Protein AF-A0A8H4BJF9-F1 (afdb_monomer)

Organism: Mucor circinelloides f. lusitanicus (NCBI:txid29924)

Sequence (77 aa):
MSSELLVVDPSYLEEQAKEGDMTITMNIHKEICALSKAGGIPLEMDQVLRCSQIAILKVTEIDELIKKVLEDDKESR

Secondary structure (DSSP, 8-state):
-------SS--HHHHHH-S--EEEEE-TTS-EEEEEE-SSS---HHHHHHHHHHHHHHHHHHHHHHHHHHHHHHHT-

Nearest PDB structures (foldseek):
  6h25-assembly1_A  TM=9.595E-01  e=2.281E-04  Homo sapiens
  4oo1-assembly1_A  TM=9.441E-01  e=3.022E-03  Saccharomyces cerevisiae S288C
  5k36-assembly1_A  TM=9.574E-01  e=3.996E-03  Saccharomyces cerevisiae S288C
  4ifd-assembly1_A  TM=9.746E-01  e=5.284E-03  Saccharomyces cerevisiae S288C
  9g8o-assembly1_F  TM=8.977E-01  e=3.255E-01  Homo sapiens

Mean predicted aligned error: 4.77 Å

Radius of gyration: 15.96 Å; Cα contacts (8 Å, |Δi|>4): 45; chains: 1; bounding box: 37×28×49 Å

Solvent-accessible surface area (backbone atoms only — not comparable to full-atom values): 4920 Å² total; per-residue (Å²): 130,85,82,86,81,87,78,80,87,64,51,78,71,52,59,70,68,50,69,53,55,71,50,78,41,66,51,95,86,67,44,80,77,45,75,47,64,82,55,61,63,90,77,56,70,71,56,53,53,51,52,50,59,52,48,47,54,53,50,50,55,48,51,54,49,52,53,49,55,54,49,57,53,58,76,75,106

Foldseek 3Di:
DDDDDDDDPDDPVVVVVDQWDKDWDDDLVLDTPDIDTPDGDDDDPVNVVVVSVVVNVVNNVVVVVVVVVVVVVVVVD

Structure (mmCIF, N/CA/C/O backbone):
data_AF-A0A8H4BJF9-F1
#
_entry.id   AF-A0A8H4BJF9-F1
#
loop_
_atom_site.group_PDB
_atom_site.id
_atom_site.type_symbol
_atom_site.label_atom_id
_atom_site.label_alt_id
_atom_site.label_comp_id
_atom_site.label_asym_id
_atom_site.label_entity_id
_atom_site.label_seq_id
_atom_site.pdbx_PDB_ins_code
_atom_site.Cartn_x
_atom_site.Cartn_y
_atom_site.Cartn_z
_atom_site.occupancy
_atom_site.B_iso_or_equiv
_atom_site.auth_seq_id
_atom_site.auth_comp_id
_atom_site.auth_asym_id
_atom_site.auth_atom_id
_atom_site.pdbx_PDB_model_num
ATOM 1 N N . MET A 1 1 ? 9.064 0.753 -27.521 1.00 39.69 1 MET A N 1
ATOM 2 C CA . MET A 1 1 ? 8.550 1.508 -26.364 1.00 39.69 1 MET 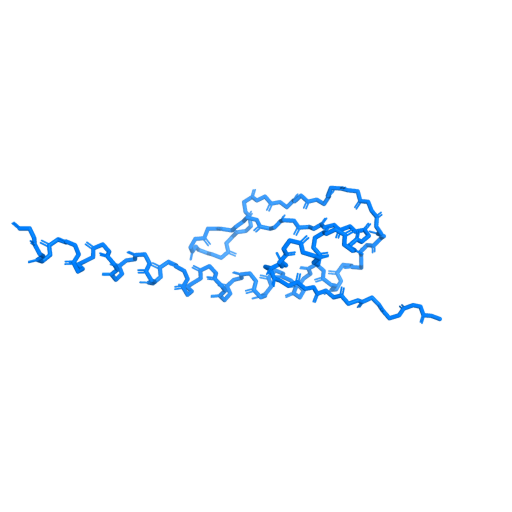A CA 1
ATOM 3 C C . MET A 1 1 ? 7.908 0.489 -25.454 1.00 39.69 1 MET A C 1
ATOM 5 O O . MET A 1 1 ? 6.950 -0.142 -25.882 1.00 39.69 1 MET A O 1
ATOM 9 N N . SER A 1 2 ? 8.520 0.215 -24.307 1.00 50.88 2 SER A N 1
ATOM 10 C CA . SER A 1 2 ? 8.012 -0.780 -23.364 1.00 50.88 2 SER A CA 1
ATOM 11 C C . SER A 1 2 ? 6.732 -0.235 -22.739 1.00 50.88 2 SER A C 1
ATOM 13 O O . SER A 1 2 ? 6.726 0.873 -22.215 1.00 50.88 2 SER A O 1
ATOM 15 N N . SER A 1 3 ? 5.625 -0.961 -22.873 1.00 59.75 3 SER A N 1
ATOM 16 C CA . SER A 1 3 ? 4.384 -0.642 -22.174 1.00 59.75 3 SER A CA 1
ATOM 17 C C . SER A 1 3 ? 4.569 -0.969 -20.694 1.00 59.75 3 SER A C 1
ATOM 19 O O . SER A 1 3 ? 4.581 -2.142 -20.326 1.00 59.75 3 SER A O 1
ATOM 21 N N . GLU A 1 4 ? 4.746 0.051 -19.862 1.00 75.56 4 GLU A N 1
ATOM 22 C CA . GLU A 1 4 ? 4.848 -0.112 -18.413 1.00 75.56 4 GLU A CA 1
ATOM 23 C C . GLU A 1 4 ? 3.456 -0.358 -17.822 1.00 75.56 4 GLU A C 1
ATOM 25 O O . GLU A 1 4 ? 2.546 0.464 -17.956 1.00 75.56 4 GLU A O 1
ATOM 30 N N . LEU A 1 5 ? 3.282 -1.522 -17.196 1.00 88.25 5 LEU A N 1
ATOM 31 C CA . LEU A 1 5 ? 2.049 -1.924 -16.525 1.00 88.25 5 LEU A CA 1
ATOM 32 C C . LEU A 1 5 ? 2.216 -1.729 -15.018 1.00 88.25 5 LEU A C 1
ATOM 34 O O . LEU A 1 5 ? 3.187 -2.196 -14.429 1.00 88.25 5 LEU A O 1
ATOM 38 N N . LEU A 1 6 ? 1.249 -1.053 -14.401 1.00 90.62 6 LEU A N 1
ATOM 39 C CA . LEU A 1 6 ? 1.195 -0.847 -12.957 1.00 90.62 6 LEU A CA 1
ATOM 40 C C . LEU A 1 6 ? 0.110 -1.747 -12.370 1.00 90.62 6 LEU A C 1
ATOM 42 O O . LEU A 1 6 ? -1.037 -1.706 -12.815 1.00 90.62 6 LEU A O 1
ATOM 46 N N . VAL A 1 7 ? 0.483 -2.541 -11.369 1.00 92.69 7 VAL A N 1
ATOM 47 C CA . VAL A 1 7 ? -0.402 -3.481 -10.671 1.00 92.69 7 VAL A CA 1
ATOM 48 C C . VAL A 1 7 ? -0.510 -3.059 -9.207 1.00 92.69 7 VAL A C 1
ATOM 50 O O . VAL A 1 7 ? 0.482 -2.660 -8.597 1.00 92.69 7 VAL A O 1
ATOM 53 N N . VAL A 1 8 ? -1.723 -3.117 -8.657 1.00 93.69 8 VAL A N 1
ATOM 54 C CA . VAL A 1 8 ? -2.010 -2.841 -7.242 1.00 93.69 8 VAL A CA 1
ATOM 55 C C . VAL A 1 8 ? -2.248 -4.170 -6.542 1.00 93.69 8 VAL A C 1
ATOM 57 O O . VAL A 1 8 ? -2.977 -4.994 -7.082 1.00 93.69 8 VAL A O 1
ATOM 60 N N . ASP A 1 9 ? -1.672 -4.332 -5.350 1.00 93.31 9 ASP A N 1
ATOM 61 C CA . ASP A 1 9 ? -1.754 -5.565 -4.553 1.00 93.31 9 ASP A CA 1
ATOM 62 C C . ASP A 1 9 ? -1.279 -6.812 -5.332 1.00 93.31 9 ASP A C 1
ATOM 64 O O . ASP A 1 9 ? -2.052 -7.743 -5.564 1.00 93.31 9 ASP A O 1
ATOM 68 N N . PRO A 1 10 ? -0.022 -6.803 -5.828 1.00 94.50 10 PRO A N 1
ATOM 69 C CA . PRO A 1 10 ? 0.504 -7.915 -6.604 1.00 94.50 10 PRO A CA 1
ATOM 70 C C . PRO A 1 10 ? 0.562 -9.192 -5.762 1.00 94.50 10 PRO A C 1
ATOM 72 O O . PRO A 1 10 ? 0.986 -9.199 -4.608 1.00 94.50 10 PRO A O 1
ATOM 75 N N . SER A 1 11 ? 0.202 -10.308 -6.381 1.00 96.12 11 SER A N 1
ATOM 76 C CA . SER A 1 11 ? 0.432 -11.641 -5.838 1.00 96.12 11 SER A CA 1
ATOM 77 C C . SER A 1 11 ? 1.924 -11.988 -5.813 1.00 96.12 11 SER A C 1
ATOM 79 O O . SER A 1 11 ? 2.746 -11.385 -6.501 1.00 96.12 11 SER A O 1
ATOM 81 N N . TYR A 1 12 ? 2.284 -13.051 -5.091 1.00 96.38 12 TYR A N 1
ATOM 82 C CA . TYR A 1 12 ? 3.676 -13.496 -4.950 1.00 96.38 12 TYR A CA 1
ATOM 83 C C . TYR A 1 12 ? 4.427 -13.708 -6.282 1.00 96.38 12 TYR A C 1
ATOM 85 O O . TYR A 1 12 ? 5.630 -13.464 -6.375 1.00 96.38 12 TYR A O 1
ATOM 93 N N . LEU A 1 13 ? 3.745 -14.191 -7.326 1.00 97.25 13 LEU A N 1
ATOM 94 C CA . LEU A 1 13 ? 4.376 -14.384 -8.637 1.00 97.25 13 LEU A CA 1
ATOM 95 C C . LEU A 1 13 ? 4.560 -13.056 -9.384 1.00 97.25 13 LEU A C 1
ATOM 97 O O . LEU A 1 13 ? 5.578 -12.869 -10.046 1.00 97.25 13 LEU A O 1
ATOM 101 N N . GLU A 1 14 ? 3.614 -12.127 -9.250 1.00 94.56 14 GLU A N 1
ATOM 102 C CA . GLU A 1 14 ? 3.714 -10.783 -9.830 1.00 94.56 14 GLU A CA 1
ATOM 103 C C . GLU A 1 14 ? 4.809 -9.968 -9.134 1.00 94.56 14 GLU A C 1
ATOM 105 O O . GLU A 1 14 ? 5.586 -9.286 -9.798 1.00 94.56 14 GLU A O 1
ATOM 110 N N . GLU A 1 15 ? 4.951 -10.110 -7.814 1.00 93.56 15 GLU A N 1
ATOM 111 C CA . GLU A 1 15 ? 6.044 -9.504 -7.052 1.00 93.56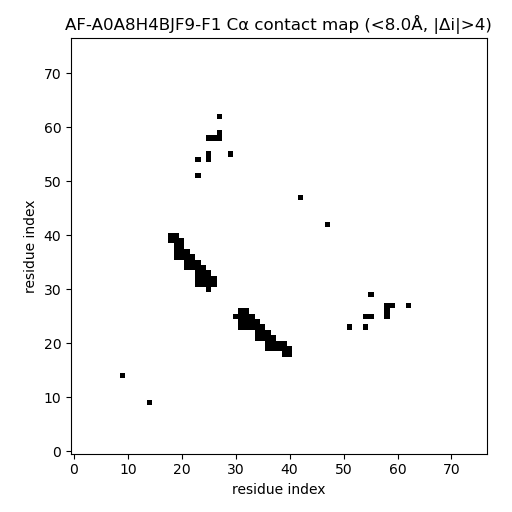 15 GLU A CA 1
ATOM 112 C C . GLU A 1 15 ? 7.425 -9.998 -7.479 1.00 93.56 15 GLU A C 1
ATOM 114 O O . GLU A 1 15 ? 8.374 -9.221 -7.462 1.00 93.56 15 GLU A O 1
ATOM 119 N N . GLN A 1 16 ? 7.558 -11.269 -7.867 1.00 93.94 16 GLN A N 1
ATOM 120 C CA . GLN A 1 16 ? 8.821 -11.807 -8.382 1.00 93.94 16 GLN A CA 1
ATOM 121 C C . GLN A 1 16 ? 9.124 -11.356 -9.814 1.00 93.94 16 GLN A C 1
ATOM 123 O O . GLN A 1 16 ? 10.289 -11.301 -10.200 1.00 93.94 16 GLN A O 1
ATOM 128 N N . ALA A 1 17 ? 8.090 -11.057 -10.602 1.00 92.19 17 ALA A N 1
ATOM 129 C CA . ALA A 1 17 ? 8.231 -10.619 -11.986 1.00 92.19 17 ALA A CA 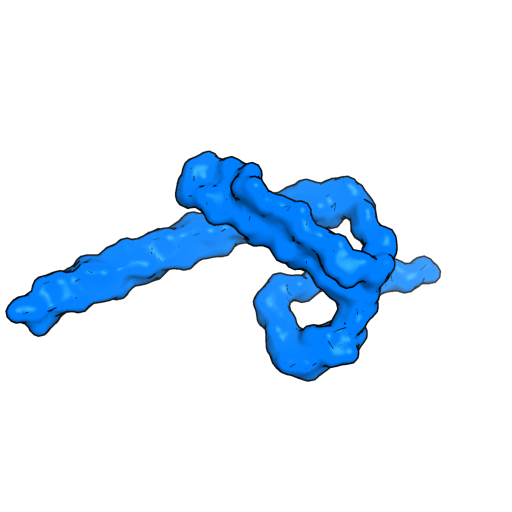1
ATOM 130 C C . ALA A 1 17 ? 8.409 -9.096 -12.132 1.00 92.19 17 ALA A C 1
ATOM 132 O O . ALA A 1 17 ? 8.768 -8.635 -13.215 1.00 92.19 17 ALA A O 1
ATOM 133 N N . LYS A 1 18 ? 8.138 -8.308 -11.082 1.00 91.62 18 LYS A N 1
ATOM 134 C CA . LYS A 1 18 ? 8.203 -6.842 -11.145 1.00 91.62 18 LYS A CA 1
ATOM 135 C C . LYS A 1 18 ? 9.638 -6.337 -11.311 1.00 91.62 18 LYS A C 1
ATOM 137 O O . LYS A 1 18 ? 10.583 -6.870 -10.737 1.00 91.62 18 LYS A O 1
ATOM 142 N N . GLU A 1 19 ? 9.779 -5.225 -12.023 1.00 91.25 19 GLU A N 1
ATOM 143 C CA . GLU A 1 19 ? 11.060 -4.521 -12.193 1.00 91.25 19 GLU A CA 1
ATOM 144 C C . GLU A 1 19 ? 11.245 -3.372 -11.181 1.00 91.25 19 GLU A C 1
ATOM 146 O O . GLU A 1 19 ? 12.308 -2.754 -11.098 1.00 91.25 19 GLU A O 1
ATOM 151 N N . GLY A 1 20 ? 10.205 -3.068 -10.404 1.00 90.94 20 GLY A N 1
ATOM 152 C CA . GLY A 1 20 ? 10.211 -2.058 -9.353 1.00 90.94 20 GLY A CA 1
ATOM 153 C C . GLY A 1 20 ? 8.859 -1.961 -8.654 1.00 90.94 20 GLY A C 1
ATOM 154 O O . GLY A 1 20 ? 7.865 -2.530 -9.105 1.00 90.94 20 GLY A O 1
ATOM 155 N N . ASP A 1 21 ? 8.828 -1.236 -7.544 1.00 91.88 21 ASP A N 1
ATOM 156 C CA . ASP A 1 21 ? 7.625 -0.980 -6.765 1.00 91.88 21 ASP A CA 1
ATOM 157 C C . ASP A 1 21 ? 7.619 0.404 -6.111 1.00 91.88 21 ASP A C 1
ATOM 159 O O . ASP A 1 21 ? 8.634 1.097 -5.972 1.00 91.88 21 ASP A O 1
ATOM 163 N N . MET A 1 22 ? 6.414 0.812 -5.726 1.00 92.81 22 MET A N 1
ATOM 164 C CA . MET A 1 22 ? 6.141 2.052 -5.025 1.00 92.81 22 MET A CA 1
ATOM 165 C C . MET A 1 22 ? 5.053 1.808 -3.983 1.00 92.81 22 MET A C 1
ATOM 167 O O . MET A 1 22 ? 3.998 1.256 -4.291 1.00 92.81 22 MET A O 1
ATOM 171 N N . THR A 1 23 ? 5.291 2.295 -2.772 1.00 94.44 23 THR A N 1
ATOM 172 C CA . THR A 1 23 ? 4.357 2.254 -1.650 1.00 94.44 23 THR A CA 1
ATOM 173 C C . THR A 1 23 ? 3.899 3.668 -1.326 1.00 94.44 23 THR A C 1
ATOM 175 O O . THR A 1 23 ? 4.725 4.556 -1.101 1.00 94.44 23 THR A O 1
ATOM 178 N N . ILE A 1 24 ? 2.582 3.870 -1.272 1.00 94.56 24 ILE A N 1
ATOM 179 C CA . ILE A 1 24 ? 1.952 5.124 -0.848 1.00 94.56 24 ILE A CA 1
ATOM 180 C C . ILE A 1 24 ? 1.196 4.850 0.448 1.00 94.56 24 ILE A C 1
ATOM 182 O O . ILE A 1 24 ? 0.289 4.021 0.482 1.00 94.56 24 ILE A O 1
ATOM 186 N N . THR A 1 25 ? 1.547 5.576 1.502 1.00 94.38 25 THR A N 1
ATOM 187 C CA . THR A 1 25 ? 0.847 5.536 2.786 1.00 94.38 25 THR A CA 1
ATOM 188 C C . THR A 1 25 ? -0.021 6.776 2.902 1.00 94.38 25 THR A C 1
ATOM 190 O O . THR A 1 25 ? 0.488 7.893 2.791 1.00 94.38 25 THR A O 1
ATOM 193 N N . MET A 1 26 ? -1.315 6.597 3.165 1.00 94.69 26 MET A N 1
ATOM 194 C CA . MET A 1 26 ? -2.253 7.705 3.347 1.00 94.69 26 MET A CA 1
ATOM 195 C C . MET A 1 26 ? -3.089 7.529 4.608 1.00 94.69 26 MET A C 1
ATOM 197 O O . MET A 1 26 ? -3.324 6.409 5.059 1.00 94.69 26 MET A O 1
ATOM 201 N N . ASN A 1 27 ? -3.554 8.648 5.154 1.00 90.19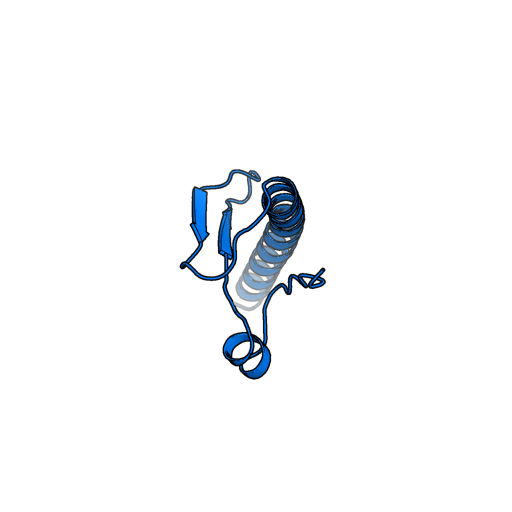 27 ASN A N 1
ATOM 202 C CA . ASN A 1 27 ? -4.533 8.655 6.234 1.00 90.19 27 ASN A CA 1
ATOM 203 C C . ASN A 1 27 ? -5.977 8.740 5.699 1.00 90.19 27 ASN A C 1
ATOM 205 O O . ASN A 1 27 ? -6.218 8.970 4.511 1.00 90.19 27 ASN A O 1
ATOM 209 N N . ILE A 1 28 ? -6.952 8.618 6.605 1.00 90.12 28 ILE A N 1
ATOM 210 C CA . ILE A 1 28 ? -8.390 8.717 6.291 1.00 90.12 28 ILE A CA 1
ATOM 211 C C . ILE A 1 28 ? -8.820 10.104 5.780 1.00 90.12 28 ILE A C 1
ATOM 213 O O . ILE A 1 28 ? -9.877 10.245 5.171 1.00 90.12 28 ILE A O 1
ATOM 217 N N . HIS A 1 29 ? -8.000 11.135 5.998 1.00 91.12 29 HIS A N 1
ATOM 218 C CA . HIS A 1 29 ? -8.232 12.496 5.507 1.00 91.12 29 HIS A CA 1
ATOM 219 C C . HIS A 1 29 ? -7.673 12.717 4.096 1.00 91.12 29 HIS A C 1
ATOM 221 O O . HIS A 1 29 ? -7.692 13.841 3.601 1.00 91.12 29 HIS A O 1
ATOM 227 N N . LYS A 1 30 ? -7.239 11.641 3.419 1.00 88.62 30 LYS A N 1
ATOM 228 C CA . LYS A 1 30 ? -6.704 11.649 2.048 1.00 88.62 30 LYS A CA 1
ATOM 229 C C . LYS A 1 30 ? -5.363 12.374 1.923 1.00 88.62 30 LYS A C 1
ATOM 231 O O . LYS A 1 30 ? -4.990 12.808 0.835 1.00 88.62 30 LYS A O 1
ATOM 236 N N . GLU A 1 31 ? -4.622 12.475 3.019 1.00 92.69 31 GLU A N 1
ATOM 237 C CA . GLU A 1 31 ? -3.289 13.068 3.046 1.00 92.69 31 GLU A CA 1
ATOM 238 C C . GLU A 1 31 ? -2.240 11.964 2.907 1.00 92.69 31 GLU A C 1
ATOM 240 O O . GLU A 1 31 ? -2.336 10.911 3.543 1.00 92.69 31 GLU A O 1
ATOM 245 N N . ILE A 1 32 ? -1.226 12.203 2.074 1.00 92.38 32 ILE A N 1
ATOM 246 C CA . ILE A 1 32 ? -0.092 11.287 1.925 1.00 92.38 32 ILE A CA 1
ATOM 247 C C . ILE A 1 32 ? 0.830 11.473 3.130 1.00 92.38 32 ILE A C 1
ATOM 249 O O . ILE A 1 32 ? 1.399 12.544 3.326 1.00 92.38 32 ILE A O 1
ATOM 253 N N . CYS A 1 33 ? 0.996 10.419 3.924 1.00 91.44 33 CYS A N 1
ATOM 254 C CA . CY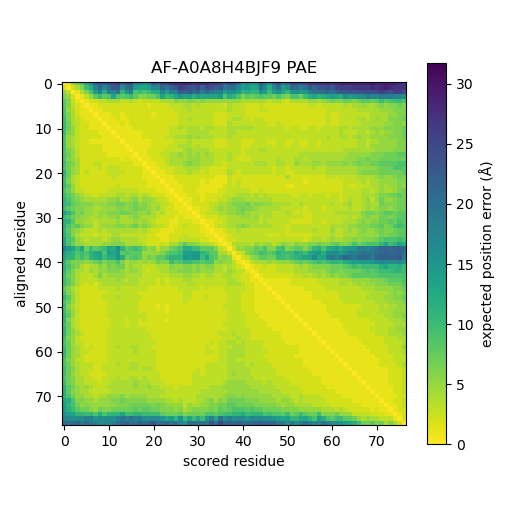S A 1 33 ? 1.910 10.405 5.064 1.00 91.44 33 CYS A CA 1
ATOM 255 C C . CYS A 1 33 ? 3.334 10.033 4.640 1.00 91.44 33 CYS A C 1
ATOM 257 O O . CYS A 1 33 ? 4.300 10.568 5.178 1.00 91.44 33 CYS A O 1
ATOM 259 N N . ALA A 1 34 ? 3.466 9.105 3.689 1.00 93.12 34 ALA A N 1
ATOM 260 C CA . ALA A 1 34 ? 4.751 8.668 3.159 1.00 93.12 34 ALA A CA 1
ATOM 261 C C . ALA A 1 34 ? 4.602 8.154 1.726 1.00 93.12 34 ALA A C 1
ATOM 263 O O . ALA A 1 34 ? 3.582 7.566 1.365 1.00 93.12 34 ALA A O 1
ATOM 264 N N . LEU A 1 35 ? 5.652 8.337 0.931 1.00 92.31 35 LEU A N 1
ATOM 265 C CA . LEU A 1 35 ? 5.802 7.717 -0.377 1.00 92.31 35 LEU A CA 1
ATOM 266 C C . LEU A 1 35 ? 7.208 7.134 -0.459 1.00 92.31 35 LEU A C 1
ATOM 268 O O . LEU A 1 35 ? 8.190 7.844 -0.245 1.00 92.31 35 LEU A O 1
ATOM 272 N N . SER A 1 36 ? 7.297 5.843 -0.754 1.00 92.38 36 SER A N 1
ATOM 273 C CA . SER A 1 36 ? 8.560 5.130 -0.922 1.00 92.38 36 SER A CA 1
ATOM 274 C C . SER A 1 36 ? 8.583 4.454 -2.281 1.00 92.38 36 SER A C 1
ATOM 276 O O . SER A 1 36 ? 7.634 3.768 -2.644 1.00 92.38 36 SER A O 1
ATOM 278 N N . LYS A 1 37 ? 9.669 4.628 -3.028 1.00 88.06 37 LYS A N 1
ATOM 279 C CA . LYS A 1 37 ? 9.936 3.908 -4.275 1.00 88.06 37 LYS A CA 1
ATOM 280 C C . LYS A 1 37 ? 11.250 3.162 -4.090 1.00 88.06 37 LYS A C 1
ATOM 282 O O . LYS A 1 37 ? 12.303 3.799 -4.024 1.00 88.06 37 LYS A O 1
ATOM 287 N N . ALA A 1 38 ? 11.206 1.837 -3.979 1.00 75.25 38 ALA A N 1
ATOM 288 C CA . ALA A 1 38 ? 12.362 1.033 -3.575 1.00 75.25 38 ALA A CA 1
ATOM 289 C C . ALA A 1 38 ? 13.303 0.702 -4.753 1.00 75.25 38 ALA A C 1
ATOM 291 O O . ALA A 1 38 ? 13.696 -0.441 -4.966 1.00 75.25 38 ALA A O 1
ATOM 292 N N . GLY A 1 39 ? 13.707 1.719 -5.522 1.00 73.38 39 GLY A N 1
ATOM 293 C CA . GLY A 1 39 ? 14.558 1.542 -6.704 1.00 73.38 39 GLY A CA 1
ATOM 294 C C . GLY A 1 39 ? 13.785 1.046 -7.932 1.00 73.38 39 GLY A C 1
ATOM 295 O O . GLY A 1 39 ? 12.613 1.387 -8.101 1.00 73.38 39 GLY A O 1
ATOM 296 N N . GLY A 1 40 ? 14.457 0.331 -8.838 1.00 82.50 40 GLY A N 1
ATOM 297 C CA . GLY A 1 40 ? 13.858 -0.208 -10.068 1.00 82.50 40 GLY A CA 1
ATOM 298 C C . GLY A 1 40 ? 13.695 0.808 -11.207 1.00 82.50 40 GLY A C 1
ATOM 299 O O . GLY A 1 40 ? 14.480 1.751 -11.330 1.00 82.50 40 GLY A O 1
ATOM 300 N N . ILE A 1 41 ? 12.661 0.619 -12.029 1.00 84.00 41 ILE A N 1
ATOM 301 C CA . ILE A 1 41 ? 12.365 1.434 -13.223 1.00 84.00 41 ILE A CA 1
ATOM 302 C C . ILE A 1 41 ? 12.023 2.901 -12.899 1.00 84.00 41 ILE A C 1
ATOM 304 O O . ILE A 1 41 ? 11.474 3.173 -11.827 1.00 84.00 41 ILE A O 1
ATOM 308 N N . PRO A 1 42 ? 12.335 3.873 -13.777 1.00 85.88 42 PRO A N 1
ATOM 309 C CA . PRO A 1 42 ? 11.820 5.238 -13.660 1.00 85.88 42 PRO A CA 1
ATOM 310 C C . PRO A 1 42 ? 10.285 5.254 -13.614 1.00 85.88 42 PRO A C 1
ATOM 312 O O . PRO A 1 42 ? 9.645 4.419 -14.238 1.00 85.88 42 PRO A O 1
ATOM 315 N N . LEU A 1 43 ? 9.703 6.188 -12.858 1.00 86.25 43 LEU A N 1
ATOM 316 C CA . LEU A 1 43 ? 8.256 6.417 -12.819 1.00 86.25 43 LEU A CA 1
ATOM 317 C C . LEU A 1 43 ? 7.989 7.868 -13.203 1.00 86.25 43 LEU A C 1
ATOM 319 O O . LEU A 1 43 ? 8.614 8.779 -12.655 1.00 86.25 43 LEU A O 1
ATOM 323 N N . GLU A 1 44 ? 7.040 8.073 -14.106 1.00 89.75 44 GLU A N 1
ATOM 324 C CA . GLU A 1 44 ? 6.575 9.399 -14.492 1.00 89.75 44 GLU A CA 1
ATOM 325 C C . GLU A 1 44 ? 5.691 10.000 -13.392 1.00 89.75 44 GLU A C 1
ATOM 327 O O . GLU A 1 44 ? 4.910 9.306 -12.732 1.00 89.75 44 GLU A O 1
ATOM 332 N N . MET A 1 45 ? 5.750 11.321 -13.216 1.00 89.88 45 MET A N 1
ATOM 333 C CA . MET A 1 45 ? 4.950 12.007 -12.189 1.00 89.88 45 MET A CA 1
ATOM 334 C C . MET A 1 45 ? 3.441 11.779 -12.371 1.00 89.88 45 MET A C 1
ATOM 336 O O . MET A 1 45 ? 2.715 11.615 -11.390 1.00 89.88 45 MET A O 1
ATOM 340 N N . ASP A 1 46 ? 2.974 11.679 -13.616 1.00 91.31 46 ASP A N 1
ATOM 341 C CA . ASP A 1 46 ? 1.571 11.392 -13.933 1.00 91.31 46 ASP A CA 1
ATOM 342 C C . ASP A 1 46 ? 1.131 9.995 -13.466 1.00 91.31 46 ASP A C 1
ATOM 344 O O . ASP A 1 46 ? -0.028 9.798 -13.089 1.00 91.31 46 ASP A O 1
ATOM 348 N N . GLN A 1 47 ? 2.041 9.013 -13.459 1.00 90.50 47 GLN A N 1
ATOM 349 C CA . GLN A 1 47 ? 1.771 7.682 -12.909 1.00 90.50 47 GLN A CA 1
ATOM 350 C C . GLN A 1 47 ? 1.647 7.753 -11.383 1.00 90.50 47 GLN A C 1
ATOM 352 O O . GLN A 1 47 ? 0.708 7.194 -10.820 1.00 90.50 47 GLN A O 1
ATOM 357 N N . VAL A 1 48 ? 2.528 8.506 -10.715 1.00 91.38 48 VAL A N 1
ATOM 358 C CA . VAL A 1 48 ? 2.485 8.702 -9.254 1.00 91.38 48 VAL A CA 1
ATOM 359 C C . VAL A 1 48 ? 1.176 9.365 -8.817 1.00 91.38 48 VAL A C 1
ATOM 361 O O . VAL A 1 48 ? 0.527 8.906 -7.872 1.00 91.38 48 VAL A O 1
ATOM 364 N N . LEU A 1 49 ? 0.744 10.411 -9.527 1.00 92.38 49 LEU A N 1
ATOM 365 C CA . LEU A 1 49 ? -0.519 11.100 -9.251 1.00 92.38 49 LEU A CA 1
ATOM 366 C C . LEU A 1 49 ? -1.724 10.174 -9.442 1.00 92.38 49 LEU A C 1
ATOM 368 O O . LEU A 1 49 ? -2.616 10.136 -8.593 1.00 92.38 49 LEU A O 1
ATOM 372 N N . ARG A 1 50 ? -1.728 9.377 -10.515 1.00 93.31 50 ARG A N 1
ATOM 373 C CA . ARG A 1 50 ? -2.784 8.390 -10.776 1.00 93.31 50 ARG A CA 1
ATOM 374 C C . ARG A 1 50 ? -2.847 7.322 -9.683 1.00 93.31 50 ARG A C 1
ATOM 376 O O . ARG A 1 50 ? -3.929 7.037 -9.177 1.00 93.31 50 ARG A O 1
ATOM 383 N N . CYS A 1 51 ? -1.703 6.774 -9.272 1.00 93.62 51 CYS A N 1
ATOM 384 C CA . CYS A 1 51 ? -1.632 5.809 -8.172 1.00 93.62 51 CYS A CA 1
ATOM 385 C C . CYS A 1 51 ? -2.107 6.417 -6.847 1.00 93.62 51 CYS A C 1
ATOM 387 O O . CYS A 1 51 ? -2.804 5.752 -6.087 1.00 93.62 51 CYS A O 1
ATOM 389 N N . SER A 1 52 ? -1.805 7.694 -6.598 1.00 94.06 52 SER A N 1
ATOM 390 C CA . SER A 1 52 ? -2.283 8.409 -5.407 1.00 94.06 52 SER A CA 1
ATOM 391 C C . SER A 1 52 ? -3.812 8.535 -5.393 1.00 94.06 52 SER A C 1
ATOM 393 O O . SER A 1 52 ? -4.443 8.307 -4.366 1.00 94.06 52 SER A O 1
ATOM 395 N N . GLN A 1 53 ? -4.436 8.831 -6.539 1.00 94.38 53 GLN A N 1
ATOM 396 C CA . GLN A 1 53 ? -5.901 8.873 -6.660 1.00 94.38 53 GLN A CA 1
ATOM 397 C C . GLN A 1 53 ? -6.544 7.504 -6.402 1.00 94.38 53 GLN A C 1
ATOM 399 O O . GLN A 1 53 ? -7.581 7.425 -5.745 1.00 94.38 53 GLN A O 1
ATOM 404 N N . ILE A 1 54 ? -5.918 6.425 -6.879 1.00 94.75 54 ILE A N 1
ATOM 405 C CA . ILE A 1 54 ? -6.374 5.053 -6.615 1.00 94.75 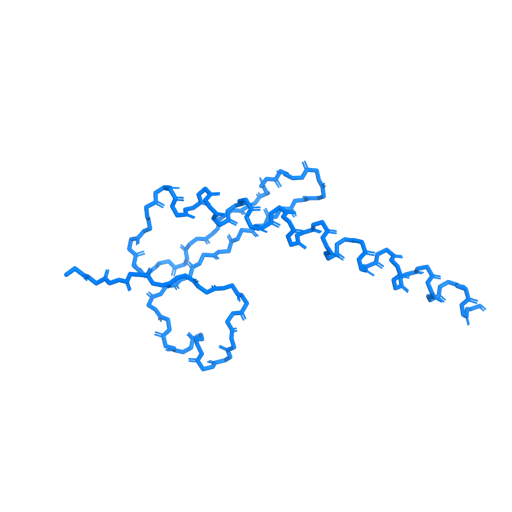54 ILE A CA 1
ATOM 406 C C . ILE A 1 54 ? -6.233 4.718 -5.122 1.00 94.75 54 ILE A C 1
ATOM 408 O O . ILE A 1 54 ? -7.163 4.173 -4.527 1.00 94.75 54 ILE A O 1
ATOM 412 N N . ALA A 1 55 ? -5.112 5.091 -4.500 1.00 95.31 55 ALA A N 1
ATOM 413 C CA . ALA A 1 55 ? -4.863 4.861 -3.079 1.00 95.31 55 ALA A CA 1
ATOM 414 C C . ALA A 1 55 ? -5.909 5.551 -2.184 1.00 95.31 55 ALA A C 1
ATOM 416 O O . ALA A 1 55 ? -6.374 4.942 -1.225 1.00 95.31 55 ALA A O 1
ATOM 417 N N . ILE A 1 56 ? -6.358 6.764 -2.536 1.00 94.69 56 ILE A N 1
ATOM 418 C CA . ILE A 1 56 ? -7.441 7.470 -1.823 1.00 94.69 56 ILE A CA 1
ATOM 419 C C . ILE A 1 56 ? -8.723 6.630 -1.761 1.00 94.69 56 ILE A C 1
ATOM 421 O O . ILE A 1 56 ? -9.349 6.529 -0.701 1.00 94.69 56 ILE A O 1
ATOM 425 N N . LEU A 1 57 ? -9.125 6.042 -2.892 1.00 94.62 57 LEU A N 1
ATOM 426 C CA . LEU A 1 57 ? -10.326 5.207 -2.957 1.00 94.62 57 LEU A CA 1
ATOM 427 C C . LEU A 1 57 ? -10.155 3.960 -2.086 1.00 94.62 57 LEU A C 1
ATOM 429 O O . LEU A 1 57 ? -11.013 3.665 -1.258 1.00 94.62 57 LEU A O 1
ATOM 433 N N . LYS A 1 58 ? -9.003 3.290 -2.199 1.00 95.12 58 LYS A N 1
ATOM 434 C CA . LYS A 1 58 ? -8.716 2.061 -1.448 1.00 95.12 58 LYS A CA 1
ATOM 435 C C . LYS A 1 58 ? -8.648 2.278 0.059 1.00 95.12 58 LYS A C 1
ATOM 437 O O . LYS A 1 58 ? -9.185 1.474 0.808 1.00 95.12 58 LYS A O 1
ATOM 442 N N . VAL A 1 59 ? -8.050 3.377 0.510 1.00 94.25 59 VAL A N 1
ATOM 443 C 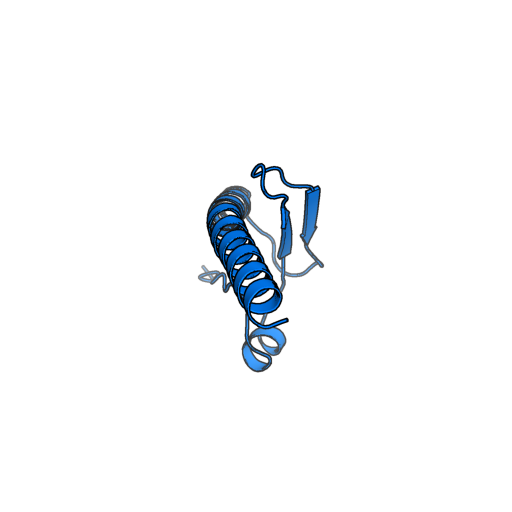CA . VAL A 1 59 ? -7.983 3.719 1.939 1.00 94.25 59 VAL A CA 1
ATOM 444 C C . VAL A 1 59 ? -9.374 3.970 2.513 1.00 94.25 59 VAL A C 1
ATOM 446 O O . VAL A 1 59 ? -9.647 3.544 3.630 1.00 94.25 59 VAL A O 1
ATOM 449 N N . THR A 1 60 ? -10.265 4.598 1.741 1.00 93.62 60 THR A N 1
ATOM 450 C CA . THR A 1 60 ? -11.658 4.820 2.160 1.00 93.62 60 THR A CA 1
ATOM 451 C C . THR A 1 60 ? -12.407 3.490 2.299 1.00 93.62 60 THR A C 1
ATOM 453 O O . THR A 1 60 ? -13.001 3.234 3.341 1.00 93.62 60 THR A O 1
ATOM 456 N N . GLU A 1 61 ? -12.310 2.611 1.293 1.00 95.12 61 GLU A N 1
ATOM 457 C CA . GLU A 1 61 ? -12.932 1.275 1.316 1.00 95.12 61 GLU A CA 1
ATOM 458 C C . GLU A 1 61 ? -12.440 0.428 2.505 1.00 95.12 61 GLU A C 1
ATOM 460 O O . GLU A 1 61 ? -13.230 -0.224 3.189 1.00 95.12 61 GLU A O 1
ATOM 465 N N . ILE A 1 62 ? -11.129 0.444 2.770 1.00 95.62 62 ILE A N 1
ATOM 466 C CA . ILE A 1 62 ? -10.516 -0.322 3.862 1.00 95.62 62 ILE A CA 1
ATOM 467 C C . ILE A 1 62 ? -10.920 0.243 5.231 1.00 95.62 62 ILE A C 1
ATOM 469 O O . ILE A 1 62 ? -11.222 -0.532 6.135 1.00 95.62 62 ILE A O 1
ATOM 473 N N . ASP A 1 63 ? -10.958 1.568 5.399 1.00 95.62 63 ASP A N 1
ATOM 474 C CA . ASP A 1 63 ? -11.393 2.205 6.650 1.00 95.62 63 ASP A CA 1
ATOM 475 C C . ASP A 1 63 ? -12.857 1.871 6.982 1.00 95.62 63 ASP A C 1
ATOM 477 O O . ASP A 1 63 ? -13.172 1.506 8.117 1.00 95.62 63 ASP A O 1
ATOM 481 N N . GLU A 1 64 ? -13.748 1.919 5.987 1.00 96.50 64 GLU A N 1
ATOM 482 C CA . GLU A 1 64 ? -15.149 1.510 6.142 1.00 96.50 64 GLU A CA 1
ATOM 483 C C . GLU A 1 64 ? -15.274 0.031 6.530 1.00 96.50 64 GLU A C 1
ATOM 485 O O . GLU A 1 64 ? -16.038 -0.308 7.439 1.00 96.50 64 GLU A O 1
ATOM 490 N N . LEU A 1 65 ? -14.490 -0.847 5.893 1.00 97.62 65 LEU A N 1
ATOM 491 C CA . LEU A 1 65 ? -14.461 -2.272 6.220 1.00 97.62 65 LEU A CA 1
ATOM 492 C C . LEU A 1 65 ? -13.995 -2.513 7.661 1.00 97.62 65 LEU A C 1
ATOM 494 O O . LEU A 1 65 ? -14.636 -3.270 8.388 1.00 97.62 65 LEU A O 1
ATOM 498 N N . ILE A 1 66 ? -12.914 -1.853 8.088 1.00 97.06 66 ILE A N 1
ATOM 499 C CA . ILE A 1 66 ? -12.397 -1.962 9.459 1.00 97.06 66 ILE A CA 1
ATOM 500 C C . ILE A 1 66 ? -13.463 -1.512 10.461 1.00 97.06 66 ILE A C 1
ATOM 502 O O . ILE A 1 66 ? -13.739 -2.229 11.420 1.00 97.06 66 ILE A O 1
ATOM 506 N N . LYS A 1 67 ? -14.099 -0.356 10.231 1.00 96.88 67 LYS A N 1
ATOM 507 C CA . LYS A 1 67 ? -15.165 0.160 11.105 1.00 96.88 67 LYS A CA 1
ATOM 508 C C . LYS A 1 67 ? -16.335 -0.808 11.216 1.00 96.88 67 LYS A C 1
ATOM 510 O O . LYS A 1 67 ? -16.812 -1.036 12.322 1.00 96.88 67 LYS A O 1
ATOM 515 N N . LYS A 1 68 ? -16.763 -1.390 10.093 1.00 97.62 68 LYS A N 1
ATOM 516 C CA . LYS A 1 68 ? -17.849 -2.371 10.068 1.00 97.62 68 LYS A CA 1
ATOM 517 C C . LYS A 1 68 ? -17.504 -3.612 10.890 1.00 97.62 68 LYS A C 1
ATOM 519 O O . LYS A 1 68 ? -18.263 -3.976 11.776 1.00 97.62 68 LYS A O 1
ATOM 524 N N . VAL A 1 69 ? -16.341 -4.217 10.641 1.00 97.88 69 VAL A N 1
ATOM 525 C CA . VAL A 1 69 ? -15.907 -5.428 11.360 1.00 97.88 69 VAL A CA 1
ATOM 526 C C . VAL A 1 69 ? -15.767 -5.167 12.863 1.00 97.88 69 VAL A C 1
ATOM 528 O O . VAL A 1 69 ? -16.107 -6.027 13.670 1.00 97.88 69 VAL A O 1
ATOM 531 N N . LEU A 1 70 ? -15.298 -3.979 13.256 1.00 97.50 70 LEU A N 1
ATOM 532 C CA . LEU A 1 70 ? -15.214 -3.593 14.665 1.00 97.50 70 LEU A CA 1
ATOM 533 C C . LEU A 1 70 ? -16.584 -3.397 15.318 1.00 97.50 70 LEU A C 1
ATOM 535 O O . LEU A 1 70 ? -16.704 -3.621 16.518 1.00 97.50 70 LEU A O 1
ATOM 539 N N . GLU A 1 71 ? -17.592 -2.943 14.576 1.00 97.12 71 GLU A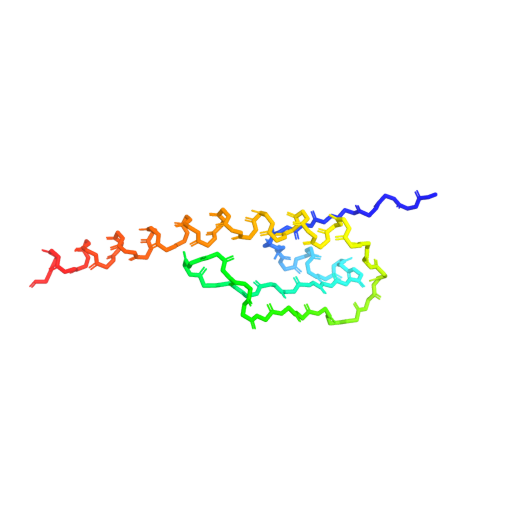 N 1
ATOM 540 C CA . GLU A 1 71 ? -18.949 -2.812 15.107 1.00 97.12 71 GLU A CA 1
ATOM 541 C C . GLU A 1 71 ? -19.605 -4.186 15.278 1.00 97.12 71 GLU A C 1
ATOM 543 O O . GLU A 1 71 ? -20.089 -4.490 16.365 1.00 97.12 71 GLU A O 1
ATOM 548 N N . ASP A 1 72 ? -19.490 -5.052 14.267 1.00 96.56 72 ASP A N 1
ATOM 549 C CA . ASP A 1 72 ? -19.981 -6.433 14.320 1.00 96.56 72 ASP A CA 1
ATOM 550 C C . ASP A 1 72 ? -19.351 -7.206 15.508 1.00 96.56 72 ASP A C 1
ATOM 552 O O . ASP A 1 72 ? -20.040 -7.927 16.233 1.00 96.56 72 ASP A O 1
ATOM 556 N N . ASP A 1 73 ? -18.044 -7.024 15.764 1.00 96.81 73 ASP A N 1
ATOM 557 C CA . ASP A 1 73 ? -17.351 -7.633 16.913 1.00 96.81 73 ASP A CA 1
ATOM 558 C C . ASP A 1 73 ? -17.897 -7.124 18.256 1.00 96.81 73 ASP A C 1
ATOM 560 O O . ASP A 1 73 ? -18.092 -7.928 19.168 1.00 96.81 73 ASP A O 1
ATOM 564 N N . LYS A 1 74 ? -18.199 -5.825 18.389 1.00 95.19 74 LYS A N 1
ATOM 565 C CA . LYS A 1 74 ? -18.789 -5.276 19.624 1.00 95.19 74 LYS A CA 1
ATOM 566 C C . LYS A 1 74 ? -20.187 -5.815 19.894 1.00 95.19 74 LYS A C 1
ATOM 568 O O . LYS A 1 74 ? -20.494 -6.070 21.050 1.00 95.19 74 LYS A O 1
ATOM 573 N N . GLU A 1 75 ? -21.020 -5.963 18.866 1.00 93.12 75 GLU A N 1
ATOM 574 C CA . GLU A 1 75 ? -22.382 -6.493 19.017 1.00 93.12 75 GLU A CA 1
ATOM 575 C C . GLU A 1 75 ? -22.389 -7.981 19.401 1.00 93.12 75 GLU A C 1
ATOM 577 O O . GLU A 1 75 ? -23.336 -8.463 20.021 1.00 93.12 75 GLU A O 1
ATOM 582 N N . SER A 1 76 ? -21.327 -8.712 19.048 1.00 8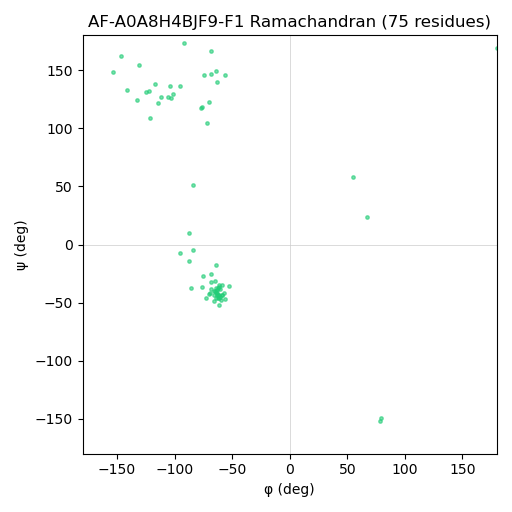9.12 76 SER A N 1
ATOM 583 C CA . SER A 1 76 ? -21.172 -10.139 19.352 1.00 89.12 76 SER A CA 1
ATOM 584 C C . SER A 1 76 ? -20.605 -10.454 20.748 1.00 89.12 76 SER A C 1
ATOM 586 O O . SER A 1 76 ? -20.527 -11.632 21.109 1.00 89.12 76 SER A O 1
ATOM 588 N N . ARG A 1 77 ? -20.205 -9.434 21.524 1.00 70.62 77 ARG A N 1
ATOM 589 C CA . ARG A 1 77 ? -19.636 -9.552 22.881 1.00 70.62 77 ARG A CA 1
ATOM 590 C C . ARG A 1 77 ? -20.640 -9.189 23.968 1.00 70.62 77 ARG A C 1
ATOM 592 O O . ARG A 1 77 ? -20.574 -9.848 25.029 1.00 70.62 77 ARG A O 1
#

pLDDT: mean 90.36, std 9.81, range [39.69, 97.88]

InterPro domains:
  IPR015847 Exoribonuclease, phosphorolytic domain 2 [PF03725] (6-55)
  IPR027408 PNPase/RNase PH domain superfamily [G3DSA:3.30.230.70] (1-77)
  IPR036345 Exoribonuclease, PH domain 2 superfamily [SSF55666] (3-77)
  IPR050590 Exosome complex component Rrp42 subfamily [PTHR11097] (4-73)